Protein AF-A0A2E4B314-F1 (afdb_monomer_lite)

Sequence (73 aa):
MVSIWIASNLFSQAVYMGFNGTPYSGIEMIQSLGPWYYVVVVFEILAWIFVGIHLSLKVIRNLQVKATPQTAS

Secondary structure (DSSP, 8-state):
-HHHHHHHHHHHHHHHHHHHSS---HHHHHHHTGGGHHHHHHHHHHHHHHHHHHHHHHHHHHHHHHHS-S---

Structure (mmCIF, N/CA/C/O backbone):
data_AF-A0A2E4B314-F1
#
_entry.id   AF-A0A2E4B314-F1
#
loop_
_atom_site.group_PDB
_atom_site.id
_atom_site.type_symbol
_atom_site.label_atom_id
_atom_site.label_alt_id
_atom_site.label_comp_id
_atom_site.label_asym_id
_atom_site.label_entity_id
_atom_site.label_seq_id
_atom_site.pdbx_PDB_ins_code
_atom_site.Cartn_x
_atom_site.Cartn_y
_atom_site.Cartn_z
_atom_site.occupancy
_atom_site.B_iso_or_equiv
_atom_site.auth_seq_id
_atom_site.auth_comp_id
_atom_site.auth_asym_id
_atom_site.auth_atom_id
_atom_site.pdbx_PDB_model_num
ATOM 1 N N . MET A 1 1 ? 2.234 -7.316 16.539 1.00 67.00 1 MET A N 1
ATOM 2 C CA . MET A 1 1 ? 1.773 -6.608 15.322 1.00 67.00 1 MET A CA 1
ATOM 3 C C . MET A 1 1 ? 2.798 -5.616 14.800 1.00 67.00 1 MET A C 1
ATOM 5 O O . MET A 1 1 ? 3.234 -5.798 13.675 1.00 67.00 1 MET A O 1
ATOM 9 N N . VAL A 1 2 ? 3.262 -4.649 15.601 1.00 84.06 2 VAL A N 1
ATOM 10 C CA . VAL A 1 2 ? 4.245 -3.641 15.147 1.00 84.06 2 VAL A CA 1
ATOM 11 C C . VAL A 1 2 ? 5.576 -4.261 14.695 1.00 84.06 2 VAL A C 1
ATOM 13 O O . VAL A 1 2 ? 6.038 -3.954 13.606 1.00 84.06 2 VAL A O 1
ATOM 16 N N . SER A 1 3 ? 6.155 -5.200 15.451 1.00 89.19 3 SER A N 1
ATOM 17 C CA . SER A 1 3 ? 7.442 -5.821 15.083 1.00 89.19 3 SER A CA 1
ATOM 18 C C . SER A 1 3 ? 7.379 -6.642 13.795 1.00 89.19 3 SER A C 1
ATOM 20 O O . SER A 1 3 ? 8.327 -6.627 13.023 1.00 89.19 3 SER A O 1
ATOM 22 N N . ILE A 1 4 ? 6.255 -7.325 13.547 1.00 91.38 4 ILE A N 1
ATOM 23 C CA . ILE A 1 4 ? 6.034 -8.093 12.311 1.00 91.38 4 ILE A CA 1
ATOM 24 C C . ILE A 1 4 ? 5.930 -7.128 11.133 1.00 91.38 4 ILE A C 1
ATOM 26 O O . ILE A 1 4 ? 6.585 -7.334 10.123 1.00 91.38 4 ILE A O 1
ATOM 30 N N . TRP A 1 5 ? 5.180 -6.035 11.291 1.00 90.00 5 TRP A N 1
ATOM 31 C CA . TRP A 1 5 ? 5.079 -5.000 10.267 1.00 90.00 5 TRP A CA 1
ATOM 32 C C . TRP A 1 5 ? 6.452 -4.390 9.950 1.00 90.00 5 TRP A C 1
ATOM 34 O O . TRP A 1 5 ? 6.835 -4.337 8.786 1.00 90.00 5 TRP A O 1
ATOM 44 N N . ILE A 1 6 ? 7.238 -4.015 10.964 1.00 93.25 6 ILE A N 1
ATOM 45 C CA . ILE A 1 6 ? 8.592 -3.471 10.763 1.00 93.25 6 ILE A CA 1
ATOM 46 C C . ILE A 1 6 ? 9.503 -4.504 10.087 1.00 93.25 6 ILE A C 1
ATOM 48 O O . ILE A 1 6 ? 10.170 -4.173 9.112 1.00 93.25 6 ILE A O 1
ATOM 52 N N . ALA A 1 7 ? 9.512 -5.752 10.564 1.00 93.62 7 ALA A N 1
ATOM 53 C CA . ALA A 1 7 ? 10.348 -6.810 10.006 1.00 93.62 7 ALA A CA 1
ATOM 54 C C . ALA A 1 7 ? 9.985 -7.123 8.549 1.00 93.62 7 ALA A C 1
ATOM 56 O O . ALA A 1 7 ? 10.882 -7.251 7.724 1.00 93.62 7 ALA A O 1
ATOM 57 N N . SER A 1 8 ? 8.694 -7.183 8.207 1.00 90.31 8 SER A N 1
ATOM 58 C CA . SER A 1 8 ? 8.237 -7.377 6.828 1.00 90.31 8 SER A CA 1
ATOM 59 C C . SER A 1 8 ? 8.653 -6.221 5.914 1.00 90.31 8 SER A C 1
ATOM 61 O O . SER A 1 8 ? 9.140 -6.474 4.814 1.00 90.31 8 SER A O 1
ATOM 63 N N . ASN A 1 9 ? 8.528 -4.968 6.370 1.00 90.12 9 ASN A N 1
ATOM 64 C CA . ASN A 1 9 ? 8.966 -3.800 5.598 1.00 90.12 9 ASN A CA 1
ATOM 65 C C . ASN A 1 9 ? 10.493 -3.787 5.401 1.00 90.12 9 ASN A C 1
ATOM 67 O O . ASN A 1 9 ? 10.969 -3.590 4.283 1.00 90.12 9 ASN A O 1
ATOM 71 N N . LEU A 1 10 ? 11.264 -4.055 6.461 1.00 91.25 10 LEU A N 1
ATOM 72 C CA . LEU A 1 10 ? 12.727 -4.084 6.406 1.00 91.25 10 LEU A CA 1
ATOM 73 C C . LEU A 1 10 ? 13.245 -5.248 5.551 1.00 91.25 10 LEU A C 1
ATOM 75 O O . LEU A 1 10 ? 14.169 -5.068 4.764 1.00 91.25 10 LEU A O 1
ATOM 79 N N . PHE A 1 11 ? 12.624 -6.425 5.657 1.00 92.44 11 PHE A N 1
ATOM 80 C CA . PHE A 1 11 ? 12.960 -7.593 4.846 1.00 92.44 11 PHE A CA 1
ATOM 81 C C . PHE A 1 11 ? 12.682 -7.347 3.361 1.00 92.44 11 PHE A C 1
ATOM 83 O O . PHE A 1 11 ? 13.549 -7.602 2.529 1.00 92.44 11 PHE A O 1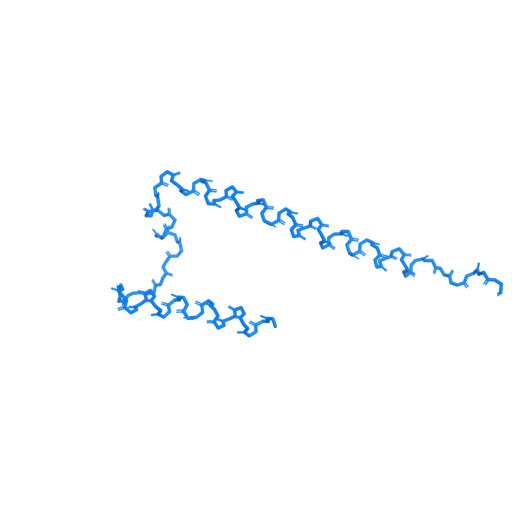
ATOM 90 N N . SER A 1 12 ? 11.518 -6.781 3.025 1.00 89.06 12 SER A N 1
ATOM 91 C CA . SER A 1 12 ? 11.192 -6.410 1.643 1.00 89.06 12 SER A CA 1
ATOM 92 C C . SER A 1 12 ? 12.215 -5.428 1.066 1.00 89.06 12 SER A C 1
ATOM 94 O O . SER A 1 12 ? 12.662 -5.588 -0.070 1.00 89.06 12 SER A O 1
ATOM 96 N N . GLN A 1 13 ? 12.624 -4.432 1.856 1.00 89.81 13 GLN A N 1
ATOM 97 C CA . GLN A 1 13 ? 13.626 -3.455 1.440 1.00 89.81 13 GLN A CA 1
ATOM 98 C C . GLN A 1 13 ? 15.018 -4.088 1.271 1.00 89.81 13 GLN A C 1
ATOM 100 O O . GLN A 1 13 ? 15.696 -3.797 0.287 1.00 89.81 13 GLN A O 1
ATOM 105 N N . ALA A 1 14 ? 15.421 -4.989 2.172 1.00 91.62 14 ALA A N 1
ATOM 106 C CA . ALA A 1 14 ? 16.696 -5.701 2.092 1.00 91.62 14 ALA A CA 1
ATOM 107 C C . ALA A 1 14 ? 16.783 -6.608 0.854 1.00 91.62 14 ALA A C 1
ATOM 109 O O . ALA A 1 14 ? 17.806 -6.621 0.172 1.00 91.62 14 ALA A O 1
ATOM 110 N N . VAL A 1 15 ? 15.700 -7.321 0.521 1.00 90.56 15 VAL A N 1
ATOM 111 C CA . VAL A 1 15 ? 15.621 -8.139 -0.700 1.00 90.56 15 VAL A CA 1
ATOM 112 C C . VAL A 1 15 ? 15.760 -7.263 -1.947 1.00 90.56 15 VAL A C 1
ATOM 114 O O . VAL A 1 15 ? 16.550 -7.585 -2.832 1.00 90.56 15 VAL A O 1
ATOM 117 N N . TYR A 1 16 ? 15.056 -6.128 -2.007 1.00 87.94 16 TYR A N 1
ATOM 118 C CA . TYR A 1 16 ? 15.162 -5.201 -3.137 1.00 87.94 16 TYR A CA 1
ATOM 119 C C . TYR A 1 16 ? 16.578 -4.634 -3.299 1.00 87.94 16 TYR A C 1
ATOM 121 O O . TYR A 1 16 ? 17.103 -4.621 -4.413 1.00 87.94 16 TYR A O 1
ATOM 129 N N . MET A 1 17 ? 17.211 -4.213 -2.198 1.00 90.00 17 MET A N 1
ATOM 130 C CA . MET A 1 17 ? 18.599 -3.738 -2.194 1.00 90.00 17 MET A CA 1
ATOM 131 C C . MET A 1 17 ? 19.577 -4.825 -2.651 1.00 90.00 17 MET A C 1
ATOM 133 O O . MET A 1 17 ? 20.531 -4.515 -3.357 1.00 90.00 17 MET A O 1
ATOM 137 N N . GLY A 1 18 ? 19.325 -6.090 -2.299 1.00 90.06 18 GLY A N 1
ATOM 138 C CA . GLY A 1 18 ? 20.136 -7.222 -2.749 1.00 90.06 18 GLY A CA 1
ATOM 139 C C . GLY A 1 18 ? 20.174 -7.377 -4.273 1.00 90.06 18 GLY A C 1
ATOM 140 O O . GLY A 1 18 ? 21.206 -7.763 -4.812 1.00 90.06 18 GLY A O 1
ATOM 141 N N . PHE A 1 19 ? 19.086 -7.030 -4.969 1.00 87.56 19 PHE A N 1
ATOM 142 C CA . PHE A 1 19 ? 19.014 -7.094 -6.434 1.00 87.56 19 PHE A CA 1
ATOM 143 C C . PHE A 1 19 ? 19.376 -5.777 -7.138 1.00 87.56 19 PHE A C 1
ATOM 145 O O . PHE A 1 19 ? 19.981 -5.813 -8.205 1.00 87.56 19 PHE A O 1
ATOM 152 N N . ASN A 1 20 ? 19.014 -4.623 -6.568 1.00 85.25 20 ASN A N 1
ATOM 153 C CA . ASN A 1 20 ? 19.104 -3.317 -7.241 1.00 85.25 20 ASN A CA 1
ATOM 154 C C . ASN A 1 20 ? 20.238 -2.420 -6.711 1.00 85.25 20 ASN A C 1
ATOM 156 O O . ASN A 1 20 ? 20.460 -1.334 -7.244 1.00 85.25 20 ASN A O 1
ATOM 160 N N . GLY A 1 21 ? 20.932 -2.819 -5.637 1.00 85.38 21 GLY A N 1
ATOM 161 C CA . GLY A 1 21 ? 22.048 -2.077 -5.031 1.00 85.38 21 GLY A CA 1
ATOM 162 C C . GLY A 1 21 ? 21.672 -0.747 -4.364 1.00 85.38 21 GLY A C 1
ATOM 163 O O . GLY A 1 21 ? 22.525 -0.098 -3.763 1.00 85.38 21 GLY A O 1
ATOM 164 N N . THR A 1 22 ? 20.406 -0.338 -4.448 1.00 85.88 22 THR A N 1
ATOM 165 C CA . THR A 1 22 ? 19.888 0.939 -3.952 1.00 85.88 22 THR A CA 1
ATOM 166 C C . THR A 1 22 ? 18.653 0.725 -3.076 1.00 85.88 22 THR A C 1
ATOM 168 O O . THR A 1 22 ? 17.936 -0.271 -3.239 1.00 85.88 22 THR A O 1
ATOM 171 N N . PRO A 1 23 ? 18.400 1.621 -2.103 1.00 82.00 23 PRO A N 1
ATOM 172 C CA . PRO A 1 23 ? 17.178 1.586 -1.317 1.00 82.00 23 PRO A CA 1
ATOM 173 C C . PRO A 1 23 ? 15.942 1.673 -2.204 1.00 82.00 23 PRO A C 1
ATOM 175 O O . PRO A 1 23 ? 15.896 2.410 -3.182 1.00 82.00 23 PRO A O 1
ATOM 178 N N . TYR A 1 24 ? 14.918 0.934 -1.798 1.00 73.81 24 TYR A N 1
ATOM 179 C CA . TYR A 1 24 ? 13.622 0.921 -2.453 1.00 73.81 24 TYR A CA 1
ATOM 180 C C . TYR A 1 24 ? 12.977 2.317 -2.445 1.00 73.81 24 TYR A C 1
ATOM 182 O O . TYR A 1 24 ? 12.601 2.828 -1.387 1.00 73.81 24 TYR A O 1
ATOM 190 N N . SER A 1 25 ? 12.833 2.919 -3.627 1.00 82.06 25 SER A N 1
ATOM 191 C CA . SER A 1 25 ? 12.074 4.153 -3.828 1.00 82.06 25 SER A CA 1
ATOM 192 C C . SER A 1 25 ? 10.629 3.808 -4.179 1.00 82.06 25 SER A C 1
ATOM 194 O O . SER A 1 25 ? 10.336 3.270 -5.248 1.00 82.06 25 SER A O 1
ATOM 196 N N . GLY A 1 26 ? 9.698 4.123 -3.274 1.00 73.31 26 GLY A N 1
ATOM 197 C CA . GLY A 1 26 ? 8.272 3.848 -3.491 1.00 73.31 26 GLY A CA 1
ATOM 198 C C . GLY A 1 26 ? 7.702 4.571 -4.716 1.00 73.31 26 GLY A C 1
ATOM 199 O O . GLY A 1 26 ? 6.841 4.028 -5.403 1.00 73.31 26 GLY A O 1
ATOM 200 N N . ILE A 1 27 ? 8.226 5.760 -5.029 1.00 76.25 27 ILE A N 1
ATOM 201 C CA . ILE A 1 27 ? 7.822 6.538 -6.207 1.00 76.25 27 ILE A CA 1
ATOM 202 C C . ILE A 1 27 ? 8.309 5.869 -7.495 1.00 76.25 27 ILE A C 1
ATOM 204 O O . ILE A 1 27 ? 7.546 5.768 -8.452 1.00 76.25 27 ILE A O 1
ATOM 208 N N . GLU A 1 28 ? 9.540 5.360 -7.511 1.00 76.00 28 GLU A N 1
ATOM 209 C CA . GLU A 1 28 ? 10.092 4.681 -8.689 1.00 76.00 28 GLU A CA 1
ATOM 210 C C . GLU A 1 28 ? 9.407 3.339 -8.948 1.00 76.00 28 GLU A C 1
ATOM 212 O O . GLU A 1 28 ? 9.164 3.004 -10.105 1.00 76.00 28 GLU A O 1
ATOM 217 N N . MET A 1 29 ? 9.020 2.592 -7.902 1.00 74.25 29 MET A N 1
ATOM 218 C CA . MET A 1 29 ? 8.234 1.370 -8.105 1.00 74.25 29 MET A CA 1
ATOM 219 C C . MET A 1 29 ? 6.866 1.699 -8.707 1.00 74.25 29 MET A C 1
ATOM 221 O O . MET A 1 29 ? 6.440 1.078 -9.671 1.00 74.25 29 MET A O 1
ATOM 225 N N . ILE A 1 30 ? 6.182 2.711 -8.181 1.00 74.94 30 ILE A N 1
ATOM 226 C CA . ILE A 1 30 ? 4.908 3.172 -8.740 1.00 74.94 30 ILE A CA 1
ATOM 227 C C . ILE A 1 30 ? 5.058 3.562 -10.219 1.00 74.94 30 ILE A C 1
ATOM 229 O O . ILE A 1 30 ? 4.228 3.183 -11.045 1.00 74.94 30 ILE A O 1
ATOM 233 N N . GLN A 1 31 ? 6.131 4.276 -10.563 1.00 75.19 31 GLN A N 1
ATOM 234 C CA . GLN A 1 31 ? 6.414 4.680 -11.938 1.00 75.19 31 GLN A CA 1
ATOM 235 C C . GLN A 1 31 ? 6.773 3.495 -12.847 1.00 75.19 31 GLN A C 1
ATOM 237 O O . GLN A 1 31 ? 6.391 3.502 -14.018 1.00 75.19 31 GLN A O 1
ATOM 242 N N . SER A 1 32 ? 7.446 2.461 -12.330 1.00 79.50 32 SER A N 1
ATOM 243 C CA . SER A 1 32 ? 7.838 1.284 -13.116 1.00 79.50 32 SER A CA 1
ATOM 244 C C . SER A 1 32 ? 6.665 0.365 -13.474 1.00 79.50 32 SER A C 1
ATOM 246 O O . SER A 1 32 ? 6.734 -0.340 -14.480 1.00 79.50 32 SER A O 1
ATOM 248 N N . LEU A 1 33 ? 5.555 0.412 -12.725 1.00 80.12 33 LEU A N 1
ATOM 249 C CA . LEU A 1 33 ? 4.326 -0.324 -13.055 1.00 80.12 33 LEU A CA 1
ATOM 250 C C . LEU A 1 33 ? 3.569 0.253 -14.268 1.00 80.12 33 LEU A C 1
ATOM 252 O O . LEU A 1 33 ? 2.696 -0.419 -14.829 1.00 80.12 33 LEU A O 1
ATOM 256 N N . GLY A 1 34 ? 3.869 1.488 -14.681 1.00 80.88 34 GLY A N 1
ATOM 257 C CA . GLY A 1 34 ? 3.179 2.143 -15.790 1.00 80.88 34 GLY A CA 1
ATOM 258 C C . GLY A 1 34 ? 1.654 2.202 -15.568 1.00 80.88 34 GLY A C 1
ATOM 259 O O . GLY A 1 34 ? 1.208 2.528 -14.468 1.00 80.88 34 GLY A O 1
ATOM 260 N N . PRO A 1 35 ? 0.813 1.865 -16.566 1.00 83.62 35 PRO A N 1
ATOM 261 C CA . PRO A 1 35 ? -0.650 1.932 -16.444 1.00 83.62 35 PRO A CA 1
ATOM 262 C C . PRO A 1 35 ? -1.246 1.053 -15.331 1.00 83.62 35 PRO A C 1
ATOM 264 O O . PRO A 1 35 ? -2.334 1.344 -14.834 1.00 83.62 35 PRO A O 1
ATOM 267 N N . TRP A 1 36 ? -0.542 -0.007 -14.913 1.00 85.88 36 TRP A N 1
ATOM 268 C CA . TRP A 1 36 ? -0.996 -0.910 -13.850 1.00 85.88 36 TRP A CA 1
ATOM 269 C C . TRP A 1 36 ? -0.991 -0.266 -12.462 1.00 85.88 36 TRP A C 1
ATOM 271 O O . TRP A 1 36 ? -1.674 -0.757 -11.563 1.00 85.88 36 TRP A O 1
ATOM 281 N N . TYR A 1 37 ? -0.300 0.864 -12.294 1.00 84.88 37 TYR A N 1
ATOM 282 C CA . TYR A 1 37 ? -0.326 1.652 -11.064 1.00 84.88 37 TYR A CA 1
ATOM 283 C C . TYR A 1 37 ? -1.754 1.980 -10.611 1.00 84.88 37 TYR A C 1
ATOM 285 O O . TYR A 1 37 ? -2.097 1.772 -9.449 1.00 84.88 37 TYR A O 1
ATOM 293 N N . TYR A 1 38 ? -2.612 2.426 -11.534 1.00 84.06 38 TYR A N 1
ATOM 294 C CA . TYR A 1 38 ? -3.990 2.797 -11.205 1.00 84.06 38 TYR A CA 1
ATOM 295 C C . TYR A 1 38 ? -4.783 1.625 -10.621 1.00 84.06 38 TYR A C 1
ATOM 297 O O . TYR A 1 38 ? -5.601 1.821 -9.727 1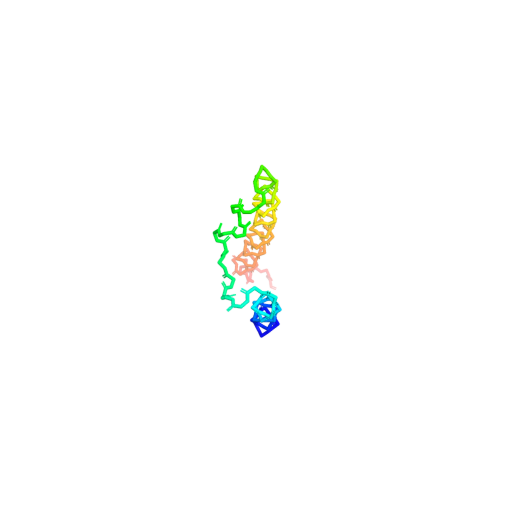.00 84.06 38 TYR A O 1
ATOM 305 N N . VAL A 1 39 ? -4.503 0.402 -11.077 1.00 88.75 39 VAL A N 1
ATOM 306 C CA . VAL A 1 39 ? -5.146 -0.813 -10.563 1.00 88.75 39 VAL A CA 1
ATOM 307 C C . VAL A 1 39 ? -4.728 -1.062 -9.114 1.00 88.75 39 VAL A C 1
ATOM 309 O O . VAL A 1 39 ? -5.585 -1.274 -8.258 1.00 88.75 39 VAL A O 1
ATOM 312 N N . VAL A 1 40 ? -3.428 -0.981 -8.821 1.00 87.06 40 VAL A N 1
ATOM 313 C CA . VAL A 1 40 ? -2.893 -1.172 -7.462 1.00 87.06 40 VAL A CA 1
ATOM 314 C C . VAL A 1 40 ? -3.444 -0.121 -6.497 1.00 87.06 40 VAL A C 1
ATOM 316 O O . VAL A 1 40 ? -3.904 -0.470 -5.412 1.00 87.06 40 VAL A O 1
ATOM 319 N N . VAL A 1 41 ? -3.494 1.146 -6.916 1.00 87.19 41 VAL A N 1
ATOM 320 C CA . VAL A 1 41 ? -4.049 2.244 -6.106 1.00 87.19 41 VAL A CA 1
ATOM 321 C C . VAL A 1 41 ? -5.521 2.018 -5.778 1.00 87.19 41 VAL A C 1
ATOM 323 O O . VAL A 1 41 ? -5.936 2.231 -4.640 1.00 87.19 41 VAL A O 1
ATOM 326 N N . VAL A 1 42 ? -6.321 1.562 -6.746 1.00 92.31 42 VAL A N 1
ATOM 327 C CA . VAL A 1 42 ? -7.737 1.250 -6.509 1.00 92.31 42 VAL A CA 1
ATOM 328 C C . VAL A 1 42 ? -7.876 0.151 -5.454 1.00 92.31 42 VAL A C 1
ATOM 330 O O . VAL A 1 42 ? -8.682 0.296 -4.535 1.00 92.31 42 VAL A O 1
ATOM 333 N N . PHE A 1 43 ? -7.068 -0.911 -5.529 1.00 93.19 43 PHE A N 1
ATOM 334 C CA . PHE A 1 43 ? -7.074 -1.965 -4.510 1.00 93.19 43 PHE A CA 1
ATOM 335 C C . PHE A 1 43 ? -6.676 -1.450 -3.128 1.00 93.19 43 PHE A C 1
ATOM 337 O O . PHE A 1 43 ? -7.303 -1.815 -2.132 1.00 93.19 43 PHE A O 1
ATOM 344 N N . GLU A 1 44 ? -5.672 -0.583 -3.058 1.00 90.50 44 GLU A N 1
ATOM 345 C CA . GLU A 1 44 ? -5.213 -0.017 -1.796 1.00 90.50 44 GLU A CA 1
ATOM 346 C C . GLU A 1 44 ? -6.283 0.873 -1.152 1.00 90.50 44 GLU A C 1
ATOM 348 O O . GLU A 1 44 ? -6.583 0.722 0.033 1.00 90.50 44 GLU A O 1
ATOM 353 N N . ILE A 1 45 ? -6.954 1.721 -1.937 1.00 93.94 45 ILE A N 1
ATOM 354 C CA . ILE A 1 45 ? -8.079 2.535 -1.458 1.00 93.94 45 ILE A CA 1
ATOM 355 C C . ILE A 1 45 ? -9.216 1.646 -0.939 1.00 93.94 45 ILE A C 1
ATOM 357 O O . ILE A 1 45 ? -9.750 1.905 0.140 1.00 93.94 45 ILE A O 1
ATOM 361 N N . LEU A 1 46 ? -9.571 0.578 -1.660 1.00 95.62 4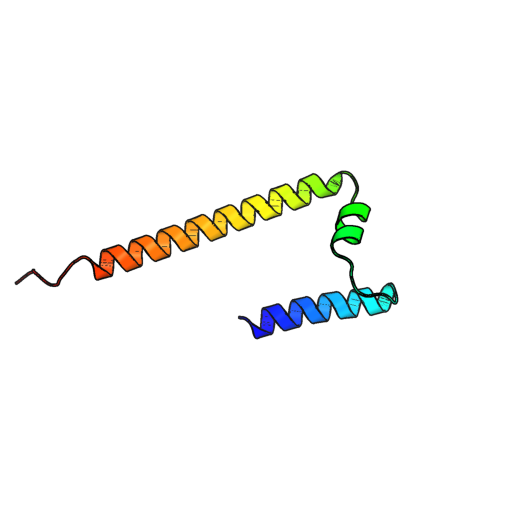6 LEU A N 1
ATOM 362 C CA . LEU A 1 46 ? -10.607 -0.364 -1.221 1.00 95.62 46 LEU A CA 1
ATOM 363 C C . LEU A 1 46 ? -10.237 -1.047 0.104 1.00 95.62 46 LEU A C 1
ATOM 365 O O . LEU A 1 46 ? -11.086 -1.166 0.992 1.00 95.62 46 LEU A O 1
ATOM 369 N N . ALA A 1 47 ? -8.972 -1.446 0.270 1.00 93.94 47 ALA A N 1
ATOM 370 C CA . ALA A 1 47 ? -8.477 -2.023 1.516 1.00 93.94 47 ALA A CA 1
ATOM 371 C C . ALA A 1 47 ? -8.565 -1.018 2.677 1.00 93.94 47 ALA A C 1
ATOM 373 O O . ALA A 1 47 ? -9.064 -1.359 3.754 1.00 93.94 47 ALA A O 1
ATOM 374 N N . TRP A 1 48 ? -8.162 0.236 2.453 1.00 95.00 48 TRP A N 1
ATOM 375 C CA . TRP A 1 48 ? -8.256 1.292 3.462 1.00 95.00 48 TRP A CA 1
ATOM 376 C C . TRP A 1 48 ? -9.701 1.642 3.828 1.00 95.00 48 TRP A C 1
ATOM 378 O O . TRP A 1 48 ? -9.986 1.837 5.010 1.00 95.00 48 TRP A O 1
ATOM 388 N N . ILE A 1 49 ? -10.632 1.647 2.867 1.00 95.69 49 ILE A N 1
ATOM 389 C CA . ILE A 1 49 ? -12.070 1.817 3.136 1.00 95.69 49 ILE A CA 1
ATOM 390 C C . ILE A 1 49 ? -12.583 0.679 4.021 1.00 95.69 49 ILE A C 1
ATOM 392 O O . ILE A 1 49 ? -13.251 0.936 5.024 1.00 95.69 49 ILE A O 1
ATOM 396 N N . PHE A 1 50 ? -12.244 -0.573 3.698 1.00 94.31 50 PHE A N 1
ATOM 397 C CA . PHE A 1 50 ? -12.660 -1.727 4.493 1.00 94.31 50 PHE A CA 1
ATOM 398 C C . PHE A 1 50 ? -12.153 -1.635 5.938 1.00 94.31 50 PHE A C 1
ATOM 400 O O . PHE A 1 50 ? -12.936 -1.769 6.884 1.00 94.31 50 PHE A O 1
ATOM 407 N N . VAL A 1 51 ? -10.861 -1.341 6.116 1.00 94.06 51 VAL A N 1
ATOM 408 C CA . VAL A 1 51 ? -10.249 -1.144 7.439 1.00 94.06 51 VAL A CA 1
ATOM 409 C C . VAL A 1 51 ? -10.912 0.020 8.177 1.00 94.06 51 VAL A C 1
ATOM 411 O O . VAL A 1 51 ? -11.263 -0.123 9.349 1.00 94.06 51 VAL A O 1
ATOM 414 N N . GLY A 1 52 ? -11.139 1.145 7.493 1.00 93.44 52 GLY A N 1
ATOM 415 C CA . GLY A 1 52 ? -11.781 2.334 8.048 1.00 93.44 52 GLY A CA 1
ATOM 416 C C . GLY A 1 52 ? -13.198 2.059 8.550 1.00 93.44 52 GLY A C 1
ATOM 417 O O . GLY A 1 52 ? -13.526 2.430 9.678 1.00 93.44 52 GLY A O 1
ATOM 418 N N . ILE A 1 53 ? -14.017 1.343 7.774 1.00 94.50 53 ILE A N 1
ATOM 419 C CA . ILE A 1 53 ? -15.373 0.938 8.176 1.00 94.50 53 ILE A CA 1
ATOM 420 C C . ILE A 1 53 ? -15.312 0.037 9.412 1.00 94.50 53 ILE A C 1
ATOM 422 O O . ILE A 1 53 ? -16.001 0.295 10.400 1.00 94.50 53 ILE A O 1
ATOM 426 N N . HIS A 1 54 ? -14.465 -0.995 9.391 1.00 93.88 54 HIS A N 1
ATOM 427 C CA . HIS A 1 54 ? -14.372 -1.952 10.494 1.00 93.88 54 HIS A CA 1
ATOM 428 C C . HIS A 1 54 ? -13.908 -1.289 11.797 1.00 93.88 54 HIS A C 1
ATOM 430 O O . HIS A 1 54 ? -14.442 -1.570 12.874 1.00 93.88 54 HIS A O 1
ATOM 436 N N . LEU A 1 55 ? -12.940 -0.376 11.699 1.00 92.44 55 LEU A N 1
ATOM 437 C CA . LEU A 1 55 ? -12.443 0.385 12.838 1.00 92.44 55 LEU A CA 1
ATOM 438 C C 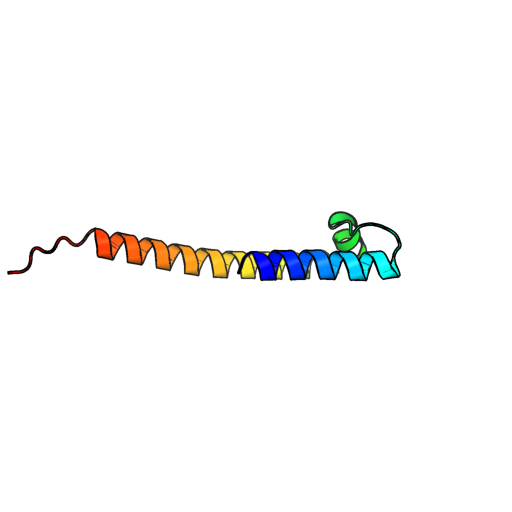. LEU A 1 55 ? -13.519 1.342 13.370 1.00 92.44 55 LEU A C 1
ATOM 440 O O . LEU A 1 55 ? -13.758 1.372 14.576 1.00 92.44 55 LEU A O 1
ATOM 444 N N . SER A 1 56 ? -14.212 2.058 12.481 1.00 90.69 56 SER A N 1
ATOM 445 C CA . SER A 1 56 ? -15.268 3.015 12.842 1.00 90.69 56 SER A CA 1
ATOM 446 C C . SER A 1 56 ? -16.436 2.329 13.548 1.00 90.69 56 SER A C 1
ATOM 448 O O . SER A 1 56 ? -16.837 2.754 14.630 1.00 90.69 56 SER A O 1
ATOM 450 N N . LEU A 1 57 ? -16.926 1.213 12.999 1.00 90.88 57 LEU A N 1
ATOM 451 C CA . LEU A 1 57 ? -17.983 0.407 13.619 1.00 90.88 57 LEU A CA 1
ATOM 452 C C . LEU A 1 57 ? -17.560 -0.116 14.997 1.00 90.88 57 LEU A C 1
ATOM 454 O O . LEU A 1 57 ? -18.337 -0.053 15.951 1.00 90.88 57 LEU A O 1
ATOM 458 N N . LYS A 1 58 ? -16.315 -0.590 15.130 1.00 88.94 58 LYS A N 1
ATOM 459 C CA . LYS A 1 58 ? -15.773 -1.066 16.409 1.00 88.94 58 LYS A CA 1
ATOM 460 C C . LYS A 1 58 ? -15.699 0.053 17.450 1.00 88.94 58 LYS 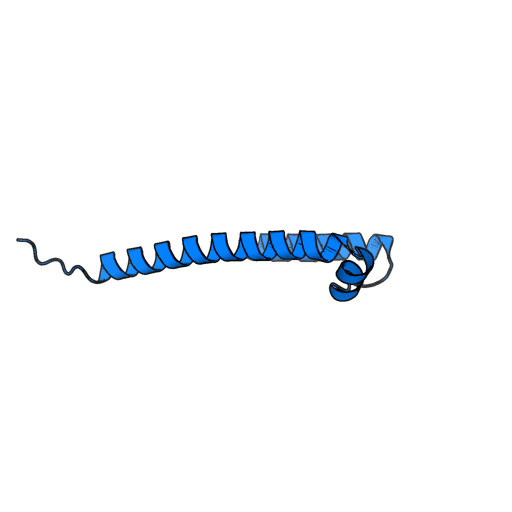A C 1
ATOM 462 O O . LYS A 1 58 ? -16.059 -0.175 18.605 1.00 88.94 58 LYS A O 1
ATOM 467 N N . VAL A 1 59 ? -15.261 1.249 17.057 1.00 91.88 59 VAL A N 1
ATOM 468 C CA . VAL A 1 59 ? -15.183 2.415 17.949 1.00 91.88 59 VAL A CA 1
ATOM 469 C C . VAL A 1 59 ? -16.579 2.870 18.372 1.00 91.88 59 VAL A C 1
ATOM 471 O O . VAL A 1 59 ? -16.817 3.005 19.569 1.00 91.88 59 VAL A O 1
ATOM 474 N N . ILE A 1 60 ? -17.526 3.013 17.437 1.00 90.38 60 ILE A N 1
ATOM 475 C CA . ILE A 1 60 ? -18.913 3.409 17.741 1.00 90.38 60 ILE A CA 1
ATOM 476 C C . ILE A 1 60 ? -19.560 2.417 18.712 1.00 90.38 60 ILE A C 1
ATOM 478 O O . ILE A 1 60 ? -20.140 2.832 19.715 1.00 90.38 60 ILE A O 1
ATOM 482 N N . ARG A 1 61 ? -19.396 1.109 18.478 1.00 85.94 61 ARG A N 1
ATOM 483 C CA . ARG A 1 61 ? -19.929 0.074 19.373 1.00 85.94 61 ARG A CA 1
ATOM 484 C C . ARG A 1 61 ? -19.347 0.183 20.782 1.00 85.94 61 ARG A C 1
ATOM 486 O O . ARG A 1 61 ? -20.086 0.111 21.758 1.00 85.94 61 ARG A O 1
ATOM 493 N N . ASN A 1 62 ? -18.036 0.387 20.901 1.00 82.62 62 ASN A N 1
ATOM 494 C CA . ASN A 1 62 ? -17.384 0.541 22.202 1.00 82.62 62 ASN A CA 1
ATOM 495 C C . ASN A 1 62 ? -17.837 1.818 22.933 1.00 82.62 62 ASN A C 1
ATOM 497 O O . ASN A 1 62 ? -17.967 1.806 24.156 1.00 82.62 62 ASN A O 1
ATOM 501 N N . LEU A 1 63 ? -18.104 2.902 22.199 1.00 85.06 63 LEU A N 1
ATOM 502 C CA . LEU A 1 63 ? -18.630 4.144 22.767 1.00 85.06 63 LEU A CA 1
ATOM 503 C C . LEU A 1 63 ? -20.083 3.983 23.242 1.00 85.06 63 LEU A C 1
ATOM 505 O O . LEU A 1 63 ? -20.404 4.437 24.336 1.00 85.06 63 LEU A O 1
ATOM 509 N N . GLN A 1 64 ? -20.938 3.279 22.492 1.00 77.12 64 GLN A N 1
ATOM 510 C CA . GLN A 1 64 ? -22.322 2.995 22.899 1.00 77.12 64 GLN A CA 1
ATOM 511 C C . GLN A 1 64 ? -22.408 2.096 24.141 1.00 77.12 64 GLN A C 1
ATOM 513 O O . GLN A 1 64 ? -23.198 2.370 25.044 1.00 77.12 64 GLN A O 1
ATOM 518 N N . VAL A 1 65 ? -21.554 1.069 24.234 1.00 70.25 65 VAL A N 1
ATOM 519 C CA . VAL A 1 65 ? -21.463 0.207 25.428 1.00 70.25 65 VAL A CA 1
ATOM 520 C C . VAL A 1 65 ? -21.068 1.015 26.666 1.00 70.25 65 VAL A C 1
ATOM 522 O O . VAL A 1 65 ? -21.587 0.775 27.750 1.00 70.25 65 VAL A O 1
ATOM 525 N N . LYS A 1 66 ? -20.187 2.010 26.516 1.00 59.97 66 LYS A N 1
ATOM 526 C CA . LYS A 1 66 ? -19.756 2.877 27.623 1.00 59.97 66 LYS A CA 1
ATOM 527 C C . LYS A 1 66 ? -20.786 3.959 27.982 1.00 59.97 66 LYS A C 1
ATOM 529 O O . LYS A 1 66 ? -20.736 4.485 29.089 1.00 59.97 66 LYS A O 1
ATOM 534 N N . ALA 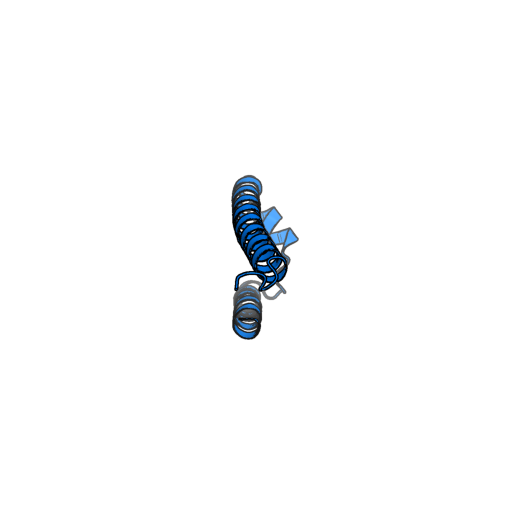A 1 67 ? -21.686 4.288 27.053 1.00 61.50 67 ALA A N 1
ATOM 535 C CA . ALA A 1 67 ? -22.718 5.312 27.199 1.00 61.50 67 ALA A CA 1
ATOM 536 C C . ALA A 1 67 ? -24.052 4.782 27.743 1.00 61.50 67 ALA A C 1
ATOM 538 O O . ALA A 1 67 ? -24.903 5.597 28.077 1.00 61.50 67 ALA A O 1
ATOM 539 N N . THR A 1 68 ? -24.243 3.461 27.845 1.00 58.34 68 THR A N 1
ATOM 540 C CA . THR A 1 68 ? -25.384 2.871 28.561 1.00 58.34 68 THR A CA 1
ATOM 541 C C . THR A 1 68 ? -24.975 2.731 30.027 1.00 58.34 68 THR A C 1
ATOM 543 O O . THR A 1 68 ? -24.214 1.818 30.356 1.00 58.34 68 THR A O 1
ATOM 546 N N . PRO A 1 69 ? -25.389 3.647 30.921 1.00 51.94 69 PRO A N 1
ATOM 547 C CA . PRO A 1 69 ? -25.118 3.497 32.335 1.00 51.94 69 PRO A CA 1
ATOM 548 C C . PRO A 1 69 ? -25.922 2.292 32.818 1.00 51.94 69 PRO A C 1
ATOM 550 O O . PRO A 1 69 ? -27.025 2.027 32.337 1.00 51.94 69 PRO A O 1
ATOM 553 N N . GLN A 1 70 ? -25.357 1.560 33.768 1.00 54.97 70 GLN A N 1
ATOM 554 C CA . GLN A 1 70 ? -26.085 0.597 34.582 1.00 54.97 70 GLN A CA 1
ATOM 555 C C . GLN A 1 70 ? -27.204 1.343 35.328 1.00 54.97 70 GLN A C 1
ATOM 557 O O . GLN A 1 70 ? -27.027 1.794 36.453 1.00 54.97 70 GLN A O 1
ATOM 562 N N . THR A 1 71 ? -28.343 1.515 34.666 1.00 53.34 71 THR A N 1
ATOM 563 C CA . THR A 1 71 ? -29.604 1.974 35.248 1.00 53.34 71 THR A CA 1
ATOM 564 C C . THR A 1 71 ? -30.666 0.945 34.887 1.00 53.34 71 THR A C 1
ATOM 566 O O . THR A 1 71 ? -31.628 1.219 34.179 1.00 53.34 71 THR A O 1
ATOM 569 N N . ALA A 1 72 ? -30.451 -0.291 35.320 1.00 48.84 72 ALA A N 1
ATOM 570 C CA . ALA A 1 72 ? -31.491 -1.301 35.349 1.00 48.84 72 ALA A CA 1
ATOM 571 C C . ALA A 1 72 ? -31.301 -2.122 36.624 1.00 48.84 72 ALA A C 1
ATOM 573 O O . ALA A 1 72 ? -30.439 -2.995 36.664 1.00 48.84 72 ALA A O 1
ATOM 574 N N . SER A 1 73 ? -32.112 -1.731 37.619 1.00 39.28 73 SER A N 1
ATOM 575 C CA . SER A 1 73 ? -32.588 -2.464 38.807 1.00 39.28 73 SER A CA 1
ATOM 576 C C . SER A 1 73 ? -31.564 -3.118 39.729 1.00 39.28 73 SER A C 1
ATOM 578 O O . SER A 1 73 ? -31.033 -4.185 39.354 1.00 39.28 73 SER A O 1
#

Radius of gyration: 20.54 Å; chains: 1; bounding box: 55×15×55 Å

Foldseek 3Di:
DVVVVVCVVVVVQVVVCVPPVDGDDPVVVLVVCPPCSVVVVVVVVVVVVVVVVVVVVVVVVVVVVVVDPPPDD

pLDDT: mean 83.15, std 12.45, range [39.28, 95.69]